Protein AF-A0A530BQL1-F1 (afdb_monomer)

Radius of gyration: 15.79 Å; Cα contacts (8 Å, |Δi|>4): 3; chains: 1; bounding box: 28×28×43 Å

Sequence (40 aa):
MMAGHGDDPHAVGGLVRHIPVLLAEVLGALAPKPGE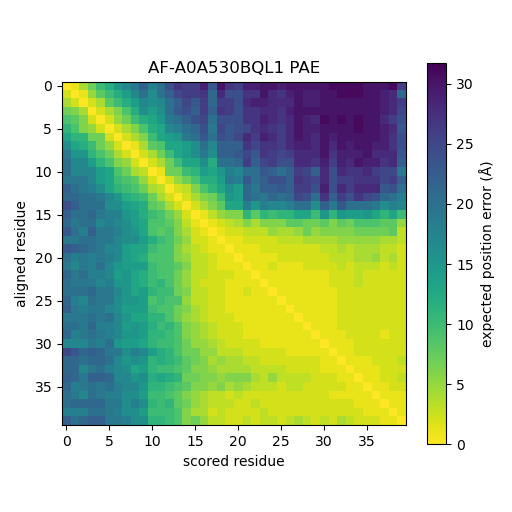TIVD

pLDDT: mean 79.1, std 19.58, range [44.16, 97.88]

Structure (mmCIF, N/CA/C/O backbone):
data_AF-A0A530BQL1-F1
#
_entry.id   AF-A0A530BQL1-F1
#
loop_
_atom_site.group_PDB
_atom_site.id
_atom_site.type_symbol
_atom_site.label_atom_id
_atom_site.label_alt_id
_atom_site.label_comp_id
_atom_site.label_asym_id
_atom_site.label_entity_id
_atom_site.label_seq_id
_atom_site.pdbx_PDB_ins_code
_atom_site.Cartn_x
_atom_site.Cartn_y
_atom_site.Cartn_z
_atom_site.occupancy
_atom_site.B_iso_or_equiv
_atom_site.auth_seq_id
_atom_site.auth_comp_id
_atom_site.auth_asym_id
_atom_site.auth_atom_id
_atom_site.pdbx_PDB_model_num
ATOM 1 N N . MET A 1 1 ? 1.520 -13.190 -30.357 1.00 44.25 1 MET A N 1
ATOM 2 C CA . MET A 1 1 ? 1.595 -14.543 -29.766 1.00 44.25 1 MET A CA 1
ATOM 3 C C . MET A 1 1 ? 1.184 -14.424 -28.309 1.00 44.25 1 MET A C 1
ATOM 5 O O . MET A 1 1 ? 1.707 -13.552 -27.631 1.00 44.25 1 MET A O 1
ATOM 9 N N . MET A 1 2 ? 0.185 -15.198 -27.884 1.00 44.16 2 MET A N 1
ATOM 10 C CA . MET A 1 2 ? -0.319 -15.237 -26.505 1.00 44.16 2 MET A CA 1
ATOM 11 C C . MET A 1 2 ? 0.735 -15.898 -25.603 1.00 44.16 2 MET A C 1
ATOM 13 O O . MET A 1 2 ? 1.282 -16.929 -25.994 1.00 44.16 2 MET A O 1
ATOM 17 N N . ALA A 1 3 ? 1.034 -15.317 -24.438 1.00 52.19 3 ALA A N 1
A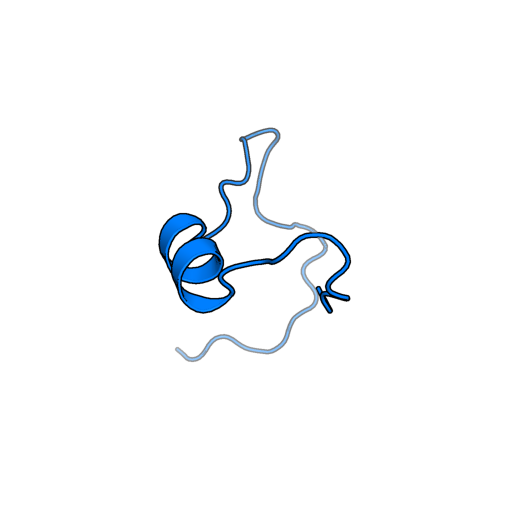TOM 18 C CA . ALA A 1 3 ? 1.951 -15.912 -23.468 1.00 52.19 3 ALA A CA 1
ATOM 19 C C . ALA A 1 3 ? 1.317 -17.172 -22.857 1.00 52.19 3 ALA A C 1
ATOM 21 O O . ALA A 1 3 ? 0.233 -17.119 -22.273 1.00 52.19 3 ALA A O 1
ATOM 22 N N . GLY A 1 4 ? 1.990 -18.301 -23.078 1.00 46.91 4 GLY A N 1
ATOM 23 C CA . GLY A 1 4 ? 1.680 -19.601 -22.505 1.00 46.91 4 GLY A CA 1
ATOM 24 C C . GLY A 1 4 ? 2.099 -19.703 -21.039 1.00 46.91 4 GLY A C 1
ATOM 25 O O . GLY A 1 4 ? 2.915 -18.932 -20.544 1.00 46.91 4 GLY A O 1
ATOM 26 N N . HIS A 1 5 ? 1.470 -20.671 -20.385 1.00 52.72 5 HIS A N 1
ATOM 27 C CA . HIS A 1 5 ? 1.557 -21.063 -18.984 1.00 52.72 5 HIS A CA 1
ATOM 28 C C . HIS A 1 5 ? 2.991 -21.242 -18.451 1.00 52.72 5 HIS A C 1
ATOM 30 O O . HIS A 1 5 ? 3.885 -21.661 -19.183 1.00 52.72 5 HIS A O 1
ATOM 36 N N . GLY A 1 6 ? 3.162 -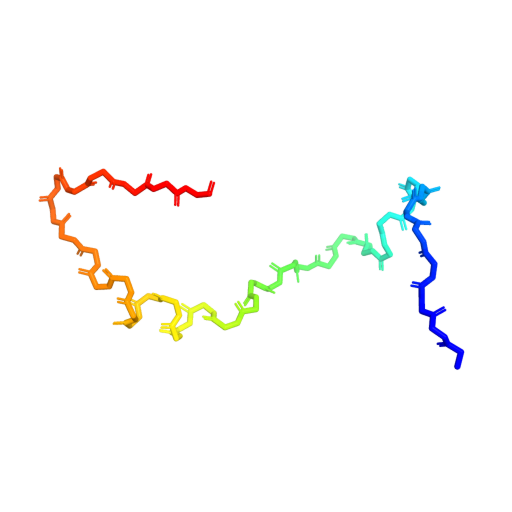20.905 -17.169 1.00 59.47 6 GLY A N 1
ATOM 37 C CA . GLY A 1 6 ? 4.443 -20.768 -16.488 1.00 59.47 6 GLY A CA 1
ATOM 38 C C . GLY A 1 6 ? 5.153 -22.077 -16.172 1.00 59.47 6 GLY A C 1
ATOM 39 O O . GLY A 1 6 ? 4.509 -23.052 -15.806 1.00 59.47 6 GLY A O 1
ATOM 40 N N . ASP A 1 7 ? 6.478 -22.030 -16.293 1.00 53.66 7 ASP A N 1
ATOM 41 C CA . ASP A 1 7 ? 7.461 -22.778 -15.501 1.00 53.66 7 ASP A CA 1
ATOM 42 C C . ASP A 1 7 ? 8.869 -22.279 -15.885 1.00 53.66 7 ASP A C 1
ATOM 44 O O . ASP A 1 7 ? 9.677 -23.019 -16.442 1.00 53.66 7 ASP A O 1
ATOM 48 N N . ASP A 1 8 ? 9.145 -20.981 -15.700 1.00 55.75 8 ASP A N 1
ATOM 49 C CA . ASP A 1 8 ? 10.523 -20.488 -15.809 1.00 55.75 8 ASP A CA 1
ATOM 50 C C . ASP A 1 8 ? 11.052 -20.184 -14.396 1.00 55.75 8 ASP A C 1
ATOM 52 O O . ASP A 1 8 ? 10.610 -19.207 -13.781 1.00 55.75 8 ASP A O 1
ATOM 56 N N . PRO A 1 9 ? 11.972 -21.000 -13.840 1.00 54.34 9 PRO A N 1
ATOM 57 C CA . PRO A 1 9 ? 12.629 -20.700 -12.567 1.00 54.34 9 PRO A CA 1
ATOM 58 C C . PRO A 1 9 ? 13.527 -19.456 -12.662 1.00 54.34 9 PRO A C 1
ATOM 60 O O . PRO A 1 9 ? 14.011 -18.956 -11.644 1.00 54.34 9 PRO A O 1
ATOM 63 N N . HIS A 1 10 ? 13.741 -18.925 -13.867 1.00 56.03 10 HIS A N 1
ATOM 64 C CA . HIS A 1 10 ? 14.386 -17.650 -14.109 1.00 56.03 10 HIS A CA 1
ATOM 65 C C . HIS A 1 10 ? 13.342 -16.534 -14.094 1.00 56.03 10 HIS A C 1
ATOM 67 O O . HIS A 1 10 ? 12.999 -15.952 -15.122 1.00 56.03 10 HIS A O 1
ATOM 73 N N . ALA A 1 11 ? 12.864 -16.172 -12.900 1.00 60.88 11 ALA A N 1
ATOM 74 C CA . ALA A 1 11 ? 12.317 -14.834 -12.714 1.00 60.88 11 ALA A CA 1
ATOM 75 C C . ALA A 1 11 ? 13.353 -13.841 -13.272 1.00 60.88 11 ALA A C 1
ATOM 77 O O . ALA A 1 11 ? 14.484 -13.777 -12.792 1.00 60.88 11 ALA A O 1
ATOM 78 N N . VAL A 1 12 ? 12.994 -13.126 -14.341 1.00 57.09 12 VAL A N 1
ATOM 79 C CA . VAL A 1 12 ? 13.904 -12.352 -15.212 1.00 57.09 12 VAL A CA 1
ATOM 80 C C . VAL A 1 12 ? 14.417 -11.058 -14.544 1.00 57.09 12 VAL A C 1
ATOM 82 O O . VAL A 1 12 ? 14.660 -10.046 -15.197 1.00 57.09 12 VAL A O 1
ATOM 85 N N . GLY A 1 13 ? 14.553 -11.051 -13.220 1.00 59.62 13 GLY A N 1
ATOM 86 C CA . GLY A 1 13 ? 15.075 -9.948 -12.430 1.00 59.62 13 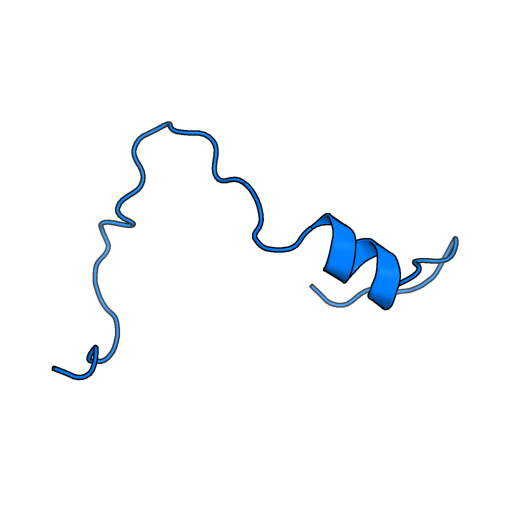GLY A CA 1
ATOM 87 C C . GLY A 1 13 ? 16.427 -10.325 -11.843 1.00 59.62 13 GLY A C 1
ATOM 88 O O . GLY A 1 13 ? 16.517 -11.216 -11.005 1.00 59.62 13 GLY A O 1
ATOM 89 N N . GLY A 1 14 ? 17.493 -9.629 -12.244 1.00 63.56 14 GLY A N 1
ATOM 90 C CA . GLY A 1 14 ? 18.721 -9.603 -11.441 1.00 63.56 14 GLY A CA 1
ATOM 91 C C . GLY A 1 14 ? 18.463 -8.984 -10.055 1.00 63.56 14 GLY A C 1
ATOM 92 O O . GLY A 1 14 ? 17.324 -8.701 -9.700 1.00 63.56 14 GLY A O 1
ATOM 93 N N . LEU A 1 15 ? 19.517 -8.663 -9.292 1.00 66.62 15 LEU A N 1
ATOM 94 C CA . LEU A 1 15 ? 19.440 -7.946 -7.994 1.00 66.62 15 LEU A CA 1
ATOM 95 C C . LEU A 1 15 ? 18.934 -6.483 -8.109 1.00 66.62 15 LEU A C 1
ATOM 97 O O . LEU A 1 15 ? 19.314 -5.599 -7.341 1.00 66.62 15 LEU A O 1
ATOM 101 N N . VAL A 1 16 ? 18.115 -6.200 -9.117 1.00 73.75 16 VAL A N 1
ATOM 102 C CA . VAL A 1 16 ? 17.427 -4.939 -9.339 1.00 73.75 16 VAL A CA 1
ATOM 103 C C . VAL A 1 16 ? 16.242 -4.874 -8.383 1.00 73.75 16 VAL A C 1
ATOM 105 O O . VAL A 1 16 ? 15.572 -5.866 -8.108 1.00 73.75 16 VAL A O 1
ATOM 108 N N . ARG A 1 17 ? 15.976 -3.679 -7.856 1.00 79.62 17 ARG A N 1
ATOM 109 C CA . ARG A 1 17 ? 14.838 -3.458 -6.964 1.00 79.62 17 ARG A CA 1
ATOM 110 C C . ARG A 1 17 ? 13.543 -3.732 -7.726 1.00 79.62 17 ARG A C 1
ATOM 112 O O . ARG A 1 17 ? 13.230 -3.013 -8.673 1.00 79.62 17 ARG A O 1
ATOM 119 N N . HIS A 1 18 ? 12.784 -4.731 -7.287 1.00 82.88 18 HIS A N 1
ATOM 120 C CA . HIS A 1 18 ? 11.408 -4.909 -7.727 1.00 82.88 18 HIS A CA 1
ATOM 121 C C . HIS A 1 18 ? 10.559 -3.786 -7.131 1.00 82.88 18 HIS A C 1
ATOM 123 O O . HIS A 1 18 ? 10.431 -3.666 -5.914 1.00 82.88 18 HIS A O 1
ATOM 129 N N . ILE A 1 19 ? 10.028 -2.931 -8.000 1.00 86.62 19 ILE A N 1
ATOM 130 C 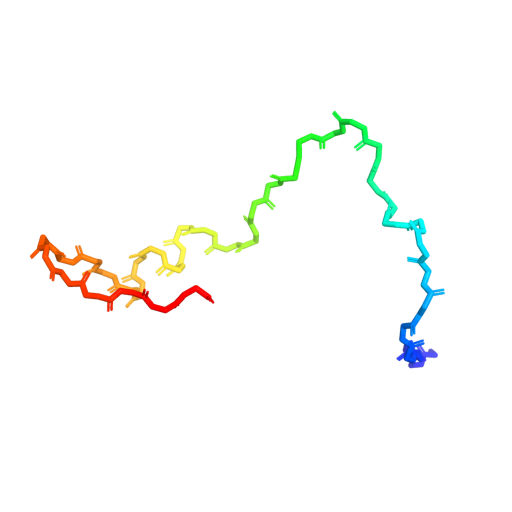CA . ILE A 1 19 ? 9.108 -1.861 -7.619 1.00 86.62 19 ILE A CA 1
ATOM 131 C C . ILE A 1 19 ? 7.689 -2.421 -7.773 1.00 86.62 19 ILE A C 1
ATOM 133 O O . ILE A 1 19 ? 7.354 -2.863 -8.876 1.00 86.62 19 ILE A O 1
ATOM 137 N N . PRO A 1 20 ? 6.860 -2.427 -6.712 1.00 89.38 20 PRO A N 1
ATOM 138 C CA . PRO A 1 20 ? 5.487 -2.893 -6.818 1.00 89.38 20 PRO A CA 1
ATOM 139 C C . PRO A 1 20 ? 4.705 -2.059 -7.828 1.00 89.38 20 PRO A C 1
ATOM 141 O O . PRO A 1 20 ? 4.747 -0.825 -7.825 1.00 89.38 20 PRO A O 1
ATOM 144 N N . VAL A 1 21 ? 3.992 -2.755 -8.702 1.00 93.94 21 VAL A N 1
ATOM 145 C CA . VAL A 1 21 ? 3.149 -2.135 -9.718 1.00 93.94 21 VAL A CA 1
ATOM 146 C C . VAL A 1 21 ? 1.947 -1.493 -9.026 1.00 93.94 21 VAL A C 1
ATOM 148 O O . VAL A 1 21 ? 1.296 -2.132 -8.206 1.00 93.94 21 VAL A O 1
ATOM 151 N N . LEU A 1 22 ? 1.662 -0.233 -9.366 1.00 95.88 22 LEU A N 1
ATOM 152 C CA . LEU A 1 22 ? 0.496 0.521 -8.889 1.00 95.88 22 LEU A CA 1
ATOM 153 C C . LEU A 1 22 ? 0.382 0.659 -7.357 1.00 95.88 22 LEU A C 1
ATOM 155 O O . LEU A 1 22 ? -0.716 0.691 -6.804 1.00 95.88 22 LEU A O 1
ATOM 159 N N . LEU A 1 23 ? 1.512 0.739 -6.645 1.00 94.38 23 L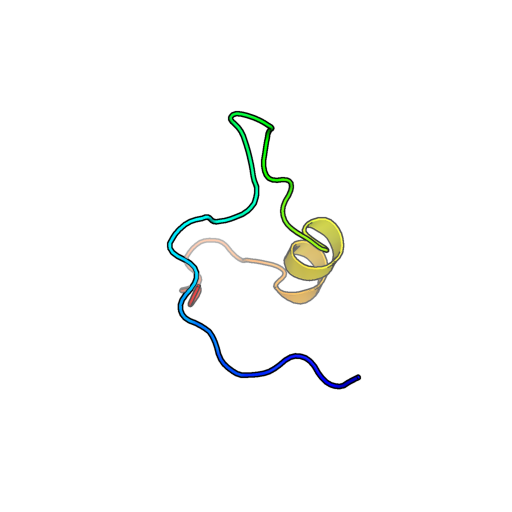EU A N 1
ATOM 160 C CA . LEU A 1 23 ? 1.503 0.838 -5.180 1.00 94.38 23 LEU A CA 1
ATOM 161 C C . LEU A 1 23 ? 0.641 2.003 -4.667 1.00 94.38 23 LEU A C 1
ATOM 163 O O . LEU A 1 23 ? -0.089 1.847 -3.692 1.00 94.38 23 LEU A O 1
ATOM 167 N N . ALA A 1 24 ? 0.721 3.171 -5.304 1.00 97.00 24 ALA A N 1
ATOM 168 C CA . ALA A 1 24 ? -0.018 4.349 -4.862 1.00 97.00 24 ALA A CA 1
ATOM 169 C C . ALA A 1 24 ? -1.535 4.158 -5.020 1.00 97.00 24 ALA A C 1
ATOM 171 O O . ALA A 1 24 ? -2.308 4.504 -4.129 1.00 97.00 24 ALA A O 1
ATOM 172 N N . GLU A 1 25 ? -1.952 3.569 -6.134 1.00 97.88 25 GLU A N 1
ATOM 173 C CA . GLU A 1 25 ? -3.340 3.273 -6.453 1.00 97.88 25 GLU A CA 1
ATOM 174 C C . GLU A 1 25 ? -3.898 2.196 -5.524 1.00 97.88 25 GLU A C 1
ATOM 176 O O . GLU A 1 25 ? -5.004 2.356 -5.011 1.00 97.88 25 GLU A O 1
ATOM 181 N N . VAL A 1 26 ? -3.124 1.139 -5.249 1.00 96.44 26 VAL A N 1
ATOM 182 C CA . VAL A 1 26 ? -3.507 0.086 -4.299 1.00 96.44 26 VAL A CA 1
ATOM 183 C C . VAL A 1 26 ? -3.685 0.670 -2.902 1.00 96.44 26 VAL A C 1
ATOM 185 O O . VAL A 1 26 ? -4.714 0.431 -2.281 1.00 96.44 26 VAL A O 1
ATOM 188 N N . LEU A 1 27 ? -2.747 1.491 -2.417 1.00 97.06 27 LEU A N 1
ATOM 189 C CA . LEU A 1 27 ? -2.876 2.137 -1.106 1.00 97.06 27 LEU A CA 1
ATOM 190 C C . LEU A 1 27 ? -4.083 3.083 -1.042 1.00 97.06 27 LEU A C 1
ATOM 192 O O . LEU A 1 27 ? -4.777 3.122 -0.026 1.00 97.06 27 LEU A O 1
ATOM 196 N N . GLY A 1 28 ? -4.355 3.819 -2.123 1.00 97.88 28 GLY A N 1
ATOM 197 C CA . GLY A 1 28 ? -5.518 4.699 -2.220 1.00 97.88 28 GLY A CA 1
ATOM 198 C C . GLY A 1 28 ? -6.846 3.939 -2.232 1.00 97.88 28 GLY A C 1
ATOM 199 O O . GLY A 1 28 ? -7.793 4.360 -1.572 1.00 97.88 28 GLY A O 1
ATOM 200 N N . ALA A 1 29 ? -6.912 2.815 -2.947 1.00 97.19 29 ALA A N 1
ATOM 201 C CA . ALA A 1 29 ? -8.105 1.978 -3.028 1.00 97.19 29 ALA A CA 1
ATOM 202 C C . ALA A 1 29 ? -8.346 1.173 -1.742 1.00 97.19 29 ALA A C 1
ATOM 204 O O . ALA A 1 29 ? -9.488 1.048 -1.305 1.00 97.19 29 ALA A O 1
ATOM 205 N N . LEU A 1 30 ? -7.277 0.646 -1.136 1.00 97.19 30 LEU A N 1
ATOM 206 C CA . LEU A 1 30 ? -7.340 -0.150 0.087 1.00 97.19 30 LEU A CA 1
ATOM 207 C C . LEU A 1 30 ? -7.655 0.715 1.313 1.00 97.19 30 LEU A C 1
ATOM 209 O O . LEU A 1 30 ? -8.336 0.245 2.215 1.00 97.19 30 LEU A O 1
ATOM 213 N N . ALA A 1 31 ? -7.180 1.969 1.335 1.00 97.25 31 ALA A N 1
ATOM 214 C CA . ALA A 1 31 ? -7.405 2.943 2.408 1.00 97.25 31 ALA A CA 1
ATOM 215 C C . ALA A 1 31 ? -7.288 2.330 3.826 1.00 97.25 31 ALA A C 1
ATOM 217 O O . ALA A 1 31 ? -8.227 2.444 4.623 1.00 97.25 31 ALA A O 1
ATOM 218 N N . PRO A 1 32 ? -6.153 1.668 4.135 1.00 95.94 32 PRO A N 1
ATOM 219 C CA . PRO A 1 32 ? -6.035 0.781 5.284 1.00 95.94 32 PRO A CA 1
ATOM 220 C C . PRO A 1 32 ? -6.235 1.524 6.603 1.00 95.94 32 PRO A C 1
ATOM 222 O O . PRO A 1 32 ? -5.664 2.597 6.833 1.00 95.94 32 PRO A O 1
ATOM 225 N N . LYS A 1 33 ? -7.027 0.931 7.496 1.00 97.12 33 LYS A N 1
ATOM 226 C CA . LYS A 1 33 ? -7.331 1.496 8.815 1.00 97.12 33 LYS A CA 1
ATOM 227 C C . LYS A 1 33 ? -6.564 0.779 9.925 1.00 97.12 33 LYS A C 1
ATOM 229 O O . LYS A 1 33 ? -6.282 -0.416 9.819 1.00 97.12 33 LYS A O 1
ATOM 234 N N . PRO A 1 34 ? -6.254 1.469 11.038 1.00 97.12 34 PRO A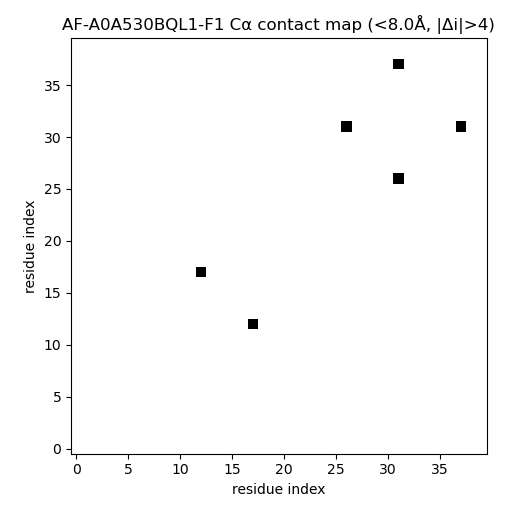 N 1
ATOM 235 C CA . PRO A 1 34 ? -5.657 0.817 12.197 1.00 97.12 34 PRO A CA 1
ATOM 236 C C . PRO A 1 34 ? -6.500 -0.376 12.671 1.00 97.12 34 PRO A C 1
ATOM 238 O O . PRO A 1 34 ? -7.686 -0.223 12.957 1.00 97.12 34 PRO A O 1
ATOM 241 N N . GLY A 1 35 ? -5.878 -1.554 12.762 1.00 96.56 35 GLY A N 1
ATOM 242 C CA . GLY A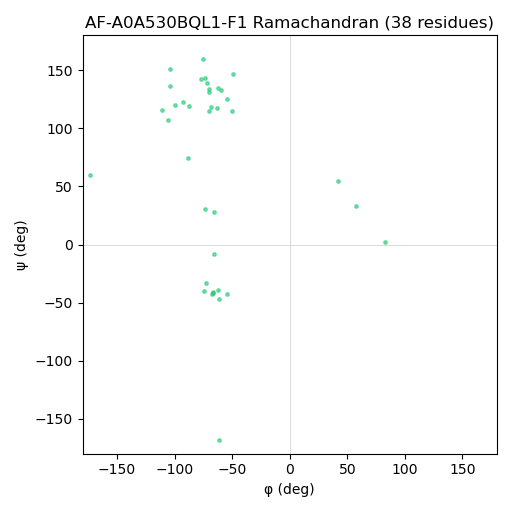 1 35 ? -6.525 -2.792 13.216 1.00 96.56 35 GLY A CA 1
ATOM 243 C C . GLY A 1 35 ? -7.326 -3.549 12.149 1.00 96.56 35 GLY A C 1
ATOM 244 O O . GLY A 1 35 ? -7.912 -4.582 12.462 1.00 96.56 35 GLY A O 1
ATOM 245 N N . GLU A 1 36 ? -7.356 -3.073 10.905 1.00 97.19 36 GLU A N 1
ATOM 246 C CA . GLU A 1 36 ? -7.992 -3.778 9.793 1.00 97.19 36 GLU A CA 1
ATOM 247 C C . GLU A 1 36 ? -7.170 -5.005 9.374 1.00 97.19 36 GLU A C 1
ATOM 249 O O . GLU A 1 36 ? -5.940 -4.972 9.336 1.00 97.19 36 GLU A O 1
ATOM 254 N N . THR A 1 37 ? -7.854 -6.110 9.074 1.00 96.62 37 THR A N 1
ATOM 255 C CA . THR A 1 37 ? -7.207 -7.313 8.534 1.00 96.62 37 THR A CA 1
ATOM 256 C C . THR A 1 37 ? -7.148 -7.198 7.017 1.00 96.62 37 THR A C 1
ATOM 258 O O . THR A 1 37 ? -8.188 -7.111 6.369 1.00 96.62 37 THR A O 1
ATOM 261 N N . ILE A 1 38 ? -5.937 -7.211 6.463 1.00 96.00 38 ILE A N 1
ATOM 262 C CA . ILE A 1 38 ? -5.682 -7.165 5.021 1.00 96.00 38 ILE A CA 1
ATOM 263 C C . ILE A 1 38 ? -5.287 -8.567 4.562 1.00 96.00 38 ILE A C 1
ATOM 265 O O . ILE A 1 38 ? -4.507 -9.243 5.235 1.00 96.00 38 ILE A O 1
ATOM 269 N N . VAL A 1 39 ? -5.834 -8.992 3.426 1.00 95.56 39 VAL A N 1
ATOM 270 C CA . VAL A 1 39 ? -5.398 -10.199 2.721 1.00 95.56 39 VAL A CA 1
ATOM 271 C C . VAL A 1 39 ? -4.487 -9.746 1.590 1.00 95.56 39 VAL A C 1
ATOM 273 O O . VAL A 1 39 ? -4.918 -8.946 0.760 1.00 95.56 39 VAL A O 1
ATOM 276 N N . ASP A 1 40 ? -3.243 -10.214 1.630 1.00 90.25 40 ASP A N 1
ATOM 277 C CA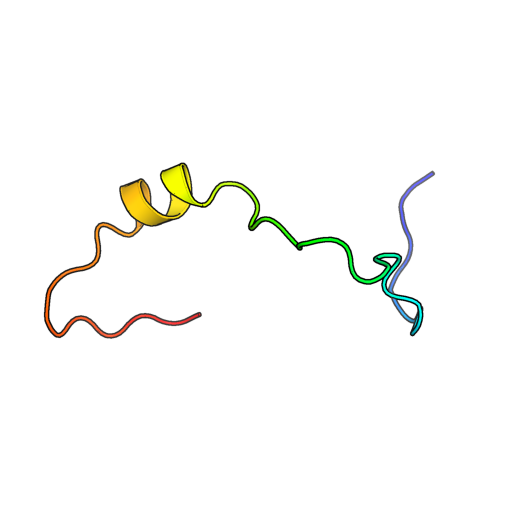 . ASP A 1 40 ? -2.230 -10.009 0.588 1.00 90.25 40 ASP A CA 1
ATOM 278 C C . ASP A 1 40 ? -2.382 -11.079 -0.505 1.00 90.25 40 ASP A C 1
ATOM 280 O O . ASP A 1 40 ? -2.377 -12.282 -0.142 1.00 90.25 40 ASP A O 1
#

Mean predicted aligned error: 11.8 Å

Secondary structure (DSSP, 8-state):
-PPPPP--S--S--S---PPTTHHHHHHHH---TT-----

Foldseek 3Di:
DDDDDDDDPCPVDDVDDDDDPCPVVCCVVCVDDVPDDDDD

Solvent-accessible surface area (backbone atoms only — not comparable to full-atom values): 3085 Å² total; per-residue (Å²): 134,83,87,73,84,88,85,67,94,67,65,93,65,68,101,63,86,85,73,72,81,61,52,70,57,50,51,64,73,62,58,82,54,94,90,63,89,80,88,132